Protein AF-A0A914RMP2-F1 (afdb_monomer_lite)

InterPro domains:
  IPR001781 Zinc finger, LIM-type [PF00412] (7-63)
  IPR001781 Zinc finger, LIM-type [PS00478] (7-41)
  IPR001781 Zinc finger, LIM-type [PS50023] (5-67)
  IPR001781 Zinc finger, LIM-type [SM00132] (6-60)

Sequence (102 aa):
MSSRGRCASCSEPIDAGGAICARGRLYHLNHFCCEVCAYPIAFSEQGFVLSDGKLACMKCFRRLAPKCHNSSGRPLDRDCQWGQLLMDHVLKDVDNAVPTDY

Foldseek 3Di:
DDQLAAAPVPRHGDDQQFWFQFPNHTHDQQRCAQPVPRHRLSPAPWWKQFPVRGIHHPVVCVVPQDQPQDVVGDRPPPPRVGIDIRPGDRGSGSVVVDPPDD

pLDDT: mean 70.26, std 13.66, range 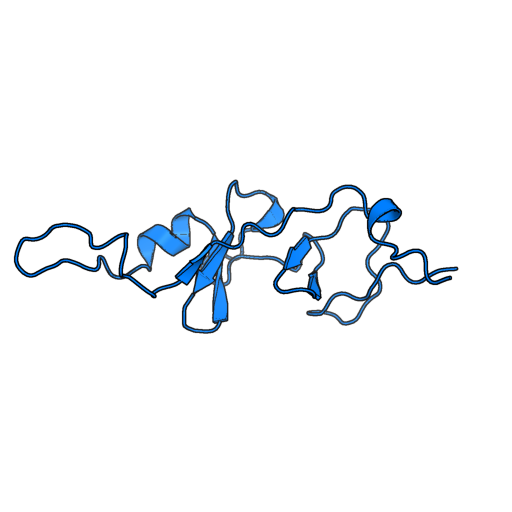[35.75, 89.69]

Radius of gyration: 16.14 Å; chains: 1; bounding box: 33×31×53 Å

Secondary structure (DSSP, 8-state):
-----BBTTT-PBPPTT-EEEETTEEEETTT-B-TTT--BGGGSS-EEEETTS-EEEHHHHHHHS---B-TTS-B-TTT-TTEEEE---EES-GGG------

Structure (mmCIF, N/CA/C/O backbone):
data_AF-A0A914RMP2-F1
#
_entry.id   AF-A0A914RMP2-F1
#
loop_
_atom_site.group_PDB
_atom_site.id
_atom_site.type_symbol
_atom_site.label_atom_id
_atom_site.label_alt_id
_atom_site.label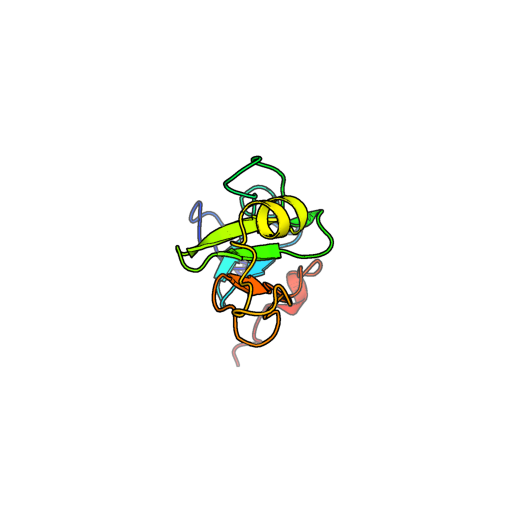_comp_id
_atom_site.label_asym_id
_atom_site.label_entity_id
_atom_site.label_seq_id
_atom_site.pdbx_PDB_ins_code
_atom_site.Cartn_x
_atom_site.Cartn_y
_atom_site.Cartn_z
_atom_site.occupancy
_atom_site.B_iso_or_equiv
_atom_site.auth_seq_id
_atom_site.auth_comp_id
_atom_site.auth_asym_id
_atom_site.auth_atom_id
_atom_site.pdbx_PDB_model_num
ATOM 1 N N . MET A 1 1 ? 15.921 -9.590 -24.248 1.00 38.31 1 MET A N 1
ATOM 2 C CA . MET A 1 1 ? 15.262 -8.505 -23.488 1.00 38.31 1 MET A CA 1
ATOM 3 C C . MET A 1 1 ? 14.108 -9.132 -22.723 1.00 38.31 1 MET A C 1
ATOM 5 O O . MET A 1 1 ? 12.983 -9.117 -23.199 1.00 38.31 1 MET A O 1
ATOM 9 N N . SER A 1 2 ? 14.397 -9.799 -21.608 1.00 45.50 2 SER A N 1
ATOM 10 C CA . SER A 1 2 ? 13.377 -10.550 -20.869 1.00 45.50 2 SER A CA 1
ATOM 11 C C . SER A 1 2 ? 12.677 -9.597 -19.906 1.00 45.50 2 SER A C 1
ATOM 13 O O . SER A 1 2 ? 13.315 -9.019 -19.028 1.00 45.50 2 SER A O 1
ATOM 15 N N . SER A 1 3 ? 11.385 -9.357 -20.119 1.00 51.31 3 SER A N 1
ATOM 16 C CA . SER A 1 3 ? 10.571 -8.504 -19.253 1.00 51.31 3 SER A CA 1
ATOM 17 C C . SER A 1 3 ? 10.523 -9.114 -17.847 1.00 51.31 3 SER A C 1
ATOM 19 O O . SER A 1 3 ? 9.986 -10.203 -17.672 1.00 51.31 3 SER A O 1
ATOM 21 N N . ARG A 1 4 ? 11.077 -8.409 -16.851 1.00 61.78 4 ARG A N 1
ATOM 22 C CA . ARG A 1 4 ? 11.272 -8.820 -15.440 1.00 61.78 4 ARG A CA 1
ATOM 23 C C . ARG A 1 4 ? 9.973 -8.934 -14.613 1.00 61.78 4 ARG A C 1
ATOM 25 O O . ARG A 1 4 ? 9.962 -8.759 -13.401 1.00 61.78 4 ARG A O 1
ATOM 32 N N . GLY A 1 5 ? 8.858 -9.236 -15.274 1.00 73.75 5 GLY A N 1
ATOM 33 C CA . GLY A 1 5 ? 7.513 -9.135 -14.721 1.00 73.75 5 GLY A CA 1
ATOM 34 C C . GLY A 1 5 ? 6.969 -7.704 -14.762 1.00 73.75 5 GLY A C 1
ATOM 35 O O . GLY A 1 5 ? 7.712 -6.725 -14.830 1.00 73.75 5 GLY A O 1
ATOM 36 N N . ARG A 1 6 ? 5.638 -7.583 -14.788 1.00 81.00 6 ARG A N 1
ATOM 37 C CA . ARG A 1 6 ? 4.929 -6.296 -14.798 1.00 81.00 6 ARG A CA 1
ATOM 38 C C . ARG A 1 6 ? 4.346 -6.015 -13.423 1.00 81.00 6 ARG A C 1
ATOM 40 O O . ARG A 1 6 ? 3.841 -6.927 -12.769 1.00 81.00 6 ARG A O 1
ATOM 47 N N . CYS A 1 7 ? 4.377 -4.754 -13.015 1.00 83.94 7 CYS A N 1
ATOM 48 C CA . CYS A 1 7 ? 3.718 -4.300 -11.807 1.00 83.94 7 CYS A CA 1
ATOM 49 C C . CYS A 1 7 ? 2.212 -4.560 -11.911 1.00 83.94 7 CYS A C 1
ATOM 51 O O . CYS A 1 7 ? 1.565 -4.083 -12.834 1.00 83.94 7 CYS A O 1
ATOM 53 N N . ALA A 1 8 ? 1.617 -5.248 -10.942 1.00 81.56 8 ALA A N 1
ATOM 54 C CA . ALA A 1 8 ? 0.178 -5.503 -10.944 1.00 81.56 8 ALA A CA 1
ATOM 55 C C . ALA A 1 8 ? -0.677 -4.250 -10.658 1.00 81.56 8 ALA A C 1
ATOM 57 O O . ALA A 1 8 ? -1.892 -4.306 -10.824 1.00 81.56 8 ALA A O 1
ATOM 58 N N . SER A 1 9 ? -0.056 -3.145 -10.221 1.00 82.50 9 SER A N 1
ATOM 59 C CA . SER A 1 9 ? -0.729 -1.865 -9.957 1.00 82.50 9 SER A CA 1
ATOM 60 C C . SER A 1 9 ? -0.722 -0.937 -11.180 1.00 82.50 9 SER A C 1
ATOM 62 O O . SER A 1 9 ? -1.778 -0.491 -11.612 1.00 82.50 9 SER A O 1
ATOM 64 N N . CYS A 1 10 ? 0.444 -0.693 -11.794 1.00 85.88 10 CYS A N 1
ATOM 65 C CA . CYS A 1 10 ? 0.559 0.200 -12.959 1.00 85.88 10 CYS A CA 1
ATOM 66 C C . CYS A 1 10 ? 0.688 -0.521 -14.308 1.00 85.88 10 CYS A C 1
ATOM 68 O O 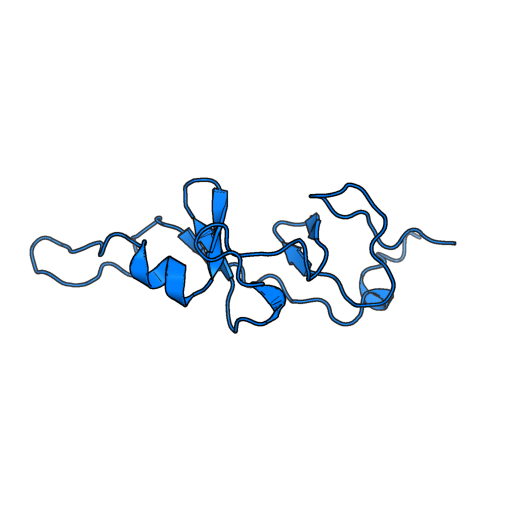. CYS A 1 10 ? 0.692 0.126 -15.345 1.00 85.88 10 CYS A O 1
ATOM 70 N N . SER A 1 11 ? 0.782 -1.853 -14.322 1.00 83.56 11 SER A N 1
ATOM 71 C CA . SER A 1 11 ? 0.984 -2.678 -15.528 1.00 83.56 11 SER A CA 1
ATOM 72 C C . SER A 1 11 ? 2.298 -2.433 -16.281 1.00 83.56 11 SER A C 1
ATOM 74 O O . SER A 1 11 ? 2.523 -3.041 -17.328 1.00 83.56 11 SER A O 1
ATOM 76 N N . GLU A 1 12 ? 3.187 -1.596 -15.750 1.00 83.31 12 GLU A N 1
ATOM 77 C CA . GLU A 1 12 ? 4.493 -1.311 -16.344 1.00 83.31 12 GLU A CA 1
ATOM 78 C C . GLU A 1 12 ? 5.539 -2.369 -15.975 1.00 83.31 12 GLU A C 1
ATOM 80 O O . GLU A 1 12 ? 5.407 -3.033 -14.940 1.00 83.31 12 GLU A O 1
ATOM 85 N N . PRO A 1 13 ? 6.560 -2.578 -16.824 1.00 81.94 13 PRO A N 1
ATOM 86 C CA . PRO A 1 13 ? 7.668 -3.472 -16.504 1.00 81.94 13 PRO A CA 1
ATOM 87 C C . PRO A 1 13 ? 8.395 -3.009 -15.238 1.00 81.94 13 PRO A C 1
ATOM 89 O O . PRO A 1 13 ? 8.646 -1.822 -15.070 1.00 81.94 13 PRO A O 1
ATOM 92 N N . ILE A 1 14 ? 8.743 -3.956 -14.363 1.00 77.88 14 ILE A N 1
ATOM 93 C CA . ILE A 1 14 ? 9.563 -3.655 -13.189 1.00 77.88 14 ILE A CA 1
ATOM 94 C C . ILE A 1 14 ? 11.016 -3.440 -13.634 1.00 77.88 14 ILE A C 1
ATOM 96 O O . ILE A 1 14 ? 11.641 -4.343 -14.200 1.00 77.88 14 ILE A O 1
ATOM 100 N N . ASP A 1 15 ? 11.562 -2.256 -13.365 1.00 71.88 15 ASP A N 1
ATOM 101 C CA . ASP A 1 15 ? 12.971 -1.940 -13.609 1.00 71.88 15 ASP A CA 1
ATOM 102 C C . ASP A 1 15 ? 13.923 -2.722 -12.684 1.00 71.88 15 ASP A C 1
ATOM 104 O O . ASP A 1 15 ? 13.530 -3.285 -11.662 1.00 71.88 15 ASP A O 1
ATOM 108 N N . ALA A 1 16 ? 15.221 -2.722 -13.004 1.00 64.69 16 ALA A N 1
ATOM 109 C CA . ALA A 1 16 ? 16.272 -3.428 -12.255 1.00 64.69 16 ALA A CA 1
ATOM 110 C C . ALA A 1 16 ? 16.549 -2.880 -10.827 1.00 64.69 16 ALA A C 1
ATOM 112 O O . ALA A 1 16 ? 17.602 -3.147 -10.259 1.00 64.69 16 ALA A O 1
ATOM 113 N N . GLY A 1 17 ? 15.625 -2.108 -10.244 1.00 63.72 17 GLY A N 1
ATOM 114 C CA . GLY A 1 17 ? 15.752 -1.433 -8.944 1.00 63.72 17 GLY A CA 1
ATOM 115 C C . GLY A 1 17 ? 15.145 -2.178 -7.748 1.00 63.72 17 GLY A C 1
ATOM 116 O O . GLY A 1 17 ? 15.135 -1.637 -6.643 1.00 63.72 17 GLY A O 1
ATOM 117 N N . GLY A 1 18 ? 14.638 -3.395 -7.954 1.00 71.00 18 GLY A N 1
ATOM 11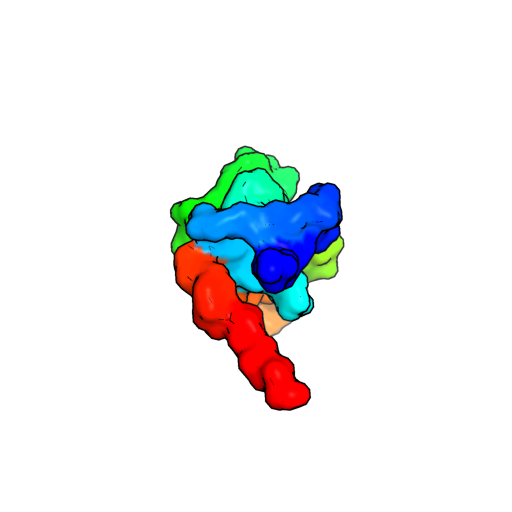8 C CA . GLY A 1 18 ? 14.017 -4.218 -6.914 1.00 71.00 18 GLY A CA 1
ATOM 119 C C . GLY A 1 18 ? 12.488 -4.184 -6.954 1.00 71.00 18 GLY A C 1
ATOM 120 O O . GLY A 1 18 ? 11.862 -3.178 -7.297 1.00 71.00 18 GLY A O 1
ATOM 121 N N . ALA A 1 19 ? 11.882 -5.316 -6.602 1.00 76.00 19 ALA A N 1
ATOM 122 C CA . ALA A 1 19 ? 10.446 -5.540 -6.697 1.00 76.00 19 ALA A CA 1
ATOM 123 C C . ALA A 1 19 ? 9.911 -6.150 -5.405 1.00 76.00 19 ALA A C 1
ATOM 125 O O . ALA A 1 19 ? 10.614 -6.853 -4.682 1.00 76.00 19 ALA A O 1
ATOM 126 N N . ILE A 1 20 ? 8.629 -5.936 -5.144 1.00 76.94 20 ILE A N 1
ATOM 127 C CA . ILE A 1 20 ? 7.920 -6.640 -4.080 1.00 76.94 20 ILE A CA 1
ATOM 128 C C . ILE A 1 20 ? 7.069 -7.700 -4.742 1.00 76.94 20 ILE A C 1
ATOM 130 O O . ILE A 1 20 ? 6.152 -7.375 -5.494 1.00 76.94 20 ILE A O 1
ATOM 134 N N . CYS A 1 21 ? 7.382 -8.963 -4.477 1.00 74.69 21 CYS A N 1
ATOM 135 C CA . CYS A 1 21 ? 6.431 -10.023 -4.746 1.00 74.69 21 CYS A CA 1
ATOM 136 C C . CYS A 1 21 ? 5.417 -10.020 -3.600 1.00 74.69 21 CYS A C 1
ATOM 138 O O . CYS A 1 21 ? 5.781 -9.842 -2.446 1.00 74.69 21 CYS A O 1
ATOM 140 N N . ALA A 1 22 ? 4.133 -10.098 -3.914 1.00 72.62 22 ALA A N 1
ATOM 141 C CA . ALA A 1 22 ? 3.056 -10.170 -2.945 1.00 72.62 22 ALA A CA 1
ATOM 142 C C . ALA A 1 22 ? 1.930 -11.006 -3.544 1.00 72.62 22 ALA A C 1
ATOM 144 O O . ALA A 1 22 ? 1.383 -10.655 -4.592 1.00 72.62 22 ALA A O 1
ATOM 145 N N . ARG A 1 23 ? 1.570 -12.118 -2.888 1.00 69.31 23 ARG A N 1
ATOM 146 C CA . ARG A 1 23 ? 0.520 -13.045 -3.368 1.00 69.31 23 ARG A CA 1
ATOM 147 C C . ARG A 1 23 ? 0.783 -13.534 -4.806 1.00 69.31 23 ARG A C 1
ATOM 149 O O . ARG A 1 23 ? -0.153 -13.669 -5.592 1.00 69.31 23 ARG A O 1
ATOM 156 N N . GLY A 1 24 ? 2.054 -13.749 -5.161 1.00 71.81 24 GLY A N 1
ATOM 157 C CA . GLY A 1 24 ? 2.469 -14.182 -6.503 1.00 71.81 24 GLY A CA 1
ATOM 158 C C . GLY A 1 24 ? 2.396 -13.098 -7.587 1.00 71.81 24 GLY A C 1
ATOM 159 O O . GLY A 1 24 ? 2.437 -13.411 -8.774 1.00 71.81 24 GLY A O 1
ATOM 160 N N . ARG A 1 25 ? 2.257 -11.823 -7.205 1.00 77.31 25 ARG A N 1
ATOM 161 C CA . ARG A 1 25 ? 2.259 -10.669 -8.114 1.00 77.31 25 ARG A CA 1
ATOM 162 C C . ARG A 1 25 ? 3.392 -9.715 -7.768 1.00 77.31 25 ARG A C 1
ATOM 164 O O . ARG A 1 25 ? 3.697 -9.531 -6.598 1.00 77.31 25 ARG A O 1
ATOM 171 N N . LEU A 1 26 ? 3.970 -9.069 -8.777 1.00 79.38 26 LEU A N 1
ATOM 172 C CA . LEU A 1 26 ? 5.062 -8.114 -8.595 1.00 79.38 26 LEU A CA 1
ATOM 173 C C . LEU A 1 26 ? 4.531 -6.683 -8.485 1.00 79.38 26 LEU A C 1
ATOM 175 O O . LEU A 1 26 ? 3.620 -6.281 -9.210 1.00 79.38 26 LEU A O 1
ATOM 179 N N . TYR A 1 27 ? 5.124 -5.902 -7.593 1.00 81.94 27 TYR A N 1
ATOM 180 C CA . TYR A 1 27 ? 4.802 -4.504 -7.346 1.00 81.94 27 TYR A CA 1
ATOM 181 C C . TYR A 1 27 ? 6.081 -3.676 -7.260 1.00 81.94 27 TYR A C 1
ATOM 183 O O . TYR A 1 27 ? 7.092 -4.123 -6.720 1.00 81.94 27 TYR A O 1
ATOM 191 N N . HIS A 1 28 ? 6.030 -2.444 -7.765 1.00 82.56 28 HIS A N 1
ATOM 192 C CA . HIS A 1 28 ? 7.093 -1.475 -7.524 1.00 82.56 28 HIS A CA 1
ATOM 193 C C . HIS A 1 28 ? 7.159 -1.114 -6.038 1.00 82.56 28 HIS A C 1
ATOM 195 O O . HIS A 1 28 ? 6.119 -0.981 -5.388 1.00 82.56 28 HIS A O 1
ATOM 201 N N . LEU A 1 29 ? 8.365 -0.837 -5.535 1.00 77.00 29 LEU A N 1
ATOM 202 C CA . LEU A 1 29 ? 8.594 -0.338 -4.171 1.00 77.00 29 LEU A CA 1
ATOM 203 C C . LEU A 1 29 ? 7.730 0.897 -3.853 1.00 77.00 29 LEU A C 1
ATOM 205 O O . LEU A 1 29 ? 7.236 1.038 -2.738 1.00 77.00 29 LEU A O 1
ATOM 209 N N . ASN A 1 30 ? 7.506 1.756 -4.855 1.00 78.69 30 ASN A N 1
ATOM 210 C CA . ASN A 1 30 ? 6.710 2.979 -4.731 1.00 78.69 30 ASN A CA 1
ATOM 211 C C . ASN A 1 30 ? 5.191 2.759 -4.862 1.00 78.69 30 ASN A C 1
ATOM 213 O O . ASN A 1 30 ? 4.407 3.596 -4.432 1.00 78.69 30 ASN A O 1
ATOM 217 N N . HIS A 1 31 ? 4.757 1.649 -5.466 1.00 81.81 31 HIS A N 1
ATOM 218 C CA . HIS A 1 31 ? 3.331 1.310 -5.588 1.00 81.81 31 HIS A CA 1
ATOM 219 C C . HIS A 1 31 ? 2.846 0.414 -4.448 1.00 81.81 31 HIS A C 1
ATOM 221 O O . HIS A 1 31 ? 1.649 0.169 -4.322 1.00 81.81 31 HIS A O 1
ATOM 227 N N . PHE A 1 32 ? 3.761 -0.063 -3.605 1.00 81.94 32 PHE A N 1
ATOM 228 C CA . PHE A 1 32 ? 3.454 -0.897 -2.456 1.00 81.94 32 PHE A CA 1
ATOM 229 C C . PHE A 1 32 ? 3.374 -0.063 -1.170 1.00 81.94 32 PHE A C 1
ATOM 231 O O . PHE A 1 32 ? 4.219 -0.144 -0.272 1.00 81.94 32 PHE A O 1
ATOM 238 N N . CYS A 1 33 ? 2.346 0.779 -1.101 1.00 86.38 33 CYS A N 1
ATOM 239 C CA . CYS A 1 33 ? 2.137 1.731 -0.015 1.00 86.38 33 CYS A CA 1
ATOM 240 C C . CYS A 1 33 ? 0.959 1.342 0.876 1.00 86.38 33 CYS A C 1
ATOM 242 O O . CYS A 1 33 ? 0.016 0.673 0.464 1.00 86.38 33 CYS A O 1
ATOM 244 N N . CYS A 1 34 ? 1.026 1.781 2.128 1.00 87.50 34 CYS A N 1
ATOM 245 C CA . CYS A 1 34 ? -0.062 1.661 3.080 1.00 87.50 34 CYS A CA 1
ATOM 246 C C . CYS A 1 34 ? -1.218 2.555 2.632 1.00 87.50 34 CYS A C 1
ATOM 248 O O . CYS A 1 34 ? -1.050 3.767 2.555 1.00 87.50 34 CYS A O 1
ATOM 250 N N . GLU A 1 35 ? -2.407 2.000 2.433 1.00 87.56 35 GLU A N 1
ATOM 251 C CA . GLU A 1 35 ? -3.588 2.765 2.004 1.00 87.56 35 GLU A CA 1
ATOM 252 C C . GLU A 1 35 ? -4.109 3.741 3.070 1.00 87.56 35 GLU A C 1
ATOM 254 O O . GLU A 1 35 ? -4.974 4.571 2.818 1.00 87.56 35 GLU A O 1
ATOM 259 N N . VAL A 1 36 ? -3.574 3.657 4.287 1.00 87.44 36 VAL A N 1
ATOM 260 C CA . VAL A 1 36 ? -4.041 4.417 5.452 1.00 87.44 36 VAL A CA 1
ATOM 261 C C . VAL A 1 36 ? -3.185 5.656 5.689 1.00 87.44 36 VAL A C 1
ATOM 263 O O . VAL A 1 36 ? -3.691 6.697 6.092 1.00 87.44 36 VAL A O 1
ATOM 266 N N . CYS A 1 37 ? -1.872 5.540 5.489 1.00 89.69 37 CYS A N 1
ATOM 267 C CA . CYS A 1 37 ? -0.922 6.630 5.721 1.00 89.69 37 CYS A CA 1
ATOM 268 C C . CYS A 1 37 ? -0.073 6.971 4.495 1.00 89.69 37 CYS A C 1
ATOM 270 O O . CYS A 1 37 ? 0.843 7.779 4.615 1.00 89.69 37 CYS A O 1
ATOM 272 N N . ALA A 1 38 ? -0.327 6.322 3.355 1.00 87.25 38 ALA A N 1
ATOM 273 C CA . ALA A 1 38 ? 0.461 6.404 2.126 1.00 87.25 38 ALA A CA 1
ATOM 274 C C . ALA A 1 38 ? 1.961 6.082 2.301 1.00 87.25 38 ALA A C 1
ATOM 276 O O . ALA A 1 38 ? 2.759 6.341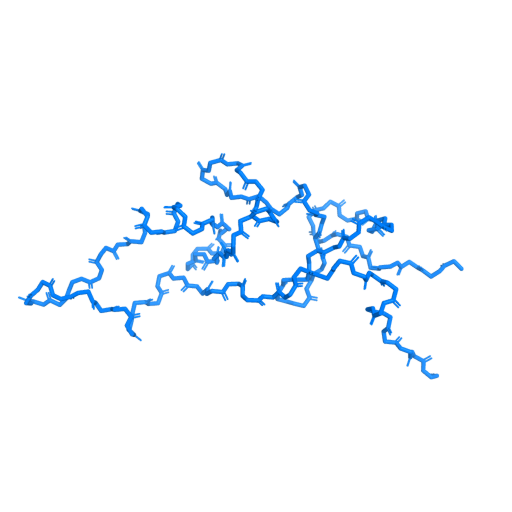 1.407 1.00 87.25 38 ALA A O 1
ATOM 277 N N . TYR A 1 39 ? 2.366 5.502 3.439 1.00 85.44 39 TYR A N 1
ATOM 278 C CA . TYR A 1 39 ? 3.767 5.179 3.699 1.00 85.44 39 TYR A CA 1
ATOM 279 C C . TYR A 1 39 ? 4.183 3.917 2.932 1.00 85.44 39 TYR A C 1
ATOM 281 O O . TYR A 1 39 ? 3.451 2.921 3.005 1.00 85.44 39 TYR A O 1
ATOM 289 N N . PRO A 1 40 ? 5.347 3.894 2.258 1.00 82.06 40 PRO A N 1
ATOM 290 C CA . PRO A 1 40 ? 5.761 2.731 1.491 1.00 82.06 40 PRO A CA 1
ATOM 291 C C . PRO A 1 40 ? 6.092 1.573 2.432 1.00 82.06 40 PRO A C 1
ATOM 293 O O . PRO A 1 40 ? 6.999 1.647 3.263 1.00 82.06 40 PRO A O 1
ATOM 296 N N . ILE A 1 41 ? 5.339 0.483 2.300 1.00 82.19 41 ILE A N 1
ATOM 297 C CA . ILE A 1 41 ? 5.491 -0.714 3.135 1.00 82.19 41 ILE A CA 1
ATOM 298 C C . ILE A 1 41 ? 6.827 -1.402 2.832 1.00 82.19 41 ILE A C 1
ATOM 300 O O . ILE A 1 41 ? 7.390 -2.033 3.717 1.00 82.19 41 ILE A O 1
ATOM 304 N N . ALA A 1 42 ? 7.374 -1.180 1.634 1.00 74.38 42 ALA A N 1
ATOM 305 C CA . ALA A 1 42 ? 8.722 -1.564 1.219 1.00 74.38 42 ALA A CA 1
ATOM 306 C C . ALA A 1 42 ? 9.831 -1.198 2.227 1.00 74.38 42 ALA A C 1
ATOM 308 O O . ALA A 1 42 ? 10.811 -1.926 2.358 1.00 74.38 42 ALA A O 1
ATOM 309 N N . PHE A 1 43 ? 9.686 -0.061 2.921 1.00 76.88 43 PHE A N 1
ATOM 310 C CA . PHE A 1 43 ? 10.638 0.415 3.933 1.00 76.88 43 PHE A CA 1
ATOM 311 C C . PHE A 1 43 ? 10.231 0.040 5.364 1.00 76.88 43 PHE A C 1
ATOM 313 O O . PHE A 1 43 ? 10.930 0.375 6.318 1.00 76.88 43 PHE A O 1
ATOM 320 N N . SER A 1 44 ? 9.083 -0.612 5.540 1.00 73.81 44 SER A N 1
ATOM 321 C CA . SER A 1 44 ? 8.623 -1.096 6.836 1.00 73.81 44 SER A CA 1
ATOM 322 C C . SER A 1 44 ? 9.179 -2.493 7.099 1.00 73.81 44 SER A C 1
ATOM 324 O O . SER A 1 44 ? 9.394 -3.261 6.169 1.00 73.81 44 SER A O 1
ATOM 326 N N . GLU A 1 45 ? 9.370 -2.846 8.372 1.00 70.38 45 GLU A N 1
ATOM 327 C CA . GLU A 1 45 ? 9.787 -4.203 8.747 1.00 70.38 45 GLU A CA 1
ATOM 328 C C . GLU A 1 45 ? 8.799 -5.263 8.237 1.00 70.38 45 GLU A C 1
ATOM 330 O O . GLU A 1 45 ? 9.221 -6.344 7.838 1.00 70.38 45 GLU A O 1
ATOM 335 N N . GLN A 1 46 ? 7.493 -4.957 8.256 1.00 75.38 46 GLN A N 1
ATOM 336 C CA . GLN A 1 46 ? 6.410 -5.885 7.921 1.00 75.38 46 GLN A CA 1
ATOM 337 C C . GLN A 1 46 ? 5.222 -5.163 7.265 1.00 75.38 46 GLN A C 1
ATOM 339 O O . GLN A 1 46 ? 4.759 -4.113 7.738 1.00 75.38 46 GLN A O 1
ATOM 344 N N . GLY A 1 47 ? 4.690 -5.773 6.205 1.00 79.31 47 GLY A N 1
ATOM 345 C CA . GLY A 1 47 ? 3.431 -5.399 5.565 1.00 79.31 47 GLY A CA 1
ATOM 346 C C . GLY A 1 47 ? 2.286 -6.312 5.973 1.00 79.31 47 GLY A C 1
ATOM 347 O O . GLY A 1 47 ? 2.503 -7.479 6.266 1.00 79.31 47 GLY A O 1
ATOM 348 N N . PHE A 1 48 ? 1.059 -5.804 5.966 1.00 82.19 48 PHE A N 1
ATOM 349 C CA . PHE A 1 48 ? -0.139 -6.592 6.241 1.00 82.19 48 PHE A CA 1
ATOM 350 C C . PHE A 1 48 ? -1.200 -6.312 5.184 1.00 82.19 48 PHE A C 1
ATOM 352 O O . PHE A 1 48 ? -1.366 -5.174 4.745 1.00 82.19 48 PHE A O 1
ATOM 359 N N . VAL A 1 49 ? -1.941 -7.347 4.802 1.00 81.69 49 VAL A N 1
ATOM 360 C CA . VAL A 1 49 ? -3.164 -7.213 4.005 1.00 81.69 49 VAL A CA 1
ATOM 361 C C . VAL A 1 49 ? -4.333 -7.339 4.960 1.00 81.69 49 VAL A C 1
ATOM 363 O O . VAL A 1 49 ? -4.476 -8.355 5.636 1.00 81.69 49 VAL A O 1
ATOM 366 N N . LEU A 1 50 ? -5.155 -6.302 5.033 1.00 82.12 50 LEU A N 1
ATOM 367 C CA . LEU A 1 50 ? -6.386 -6.305 5.815 1.00 82.12 50 LEU A CA 1
ATOM 368 C C . LEU A 1 50 ? -7.380 -7.311 5.226 1.00 82.12 50 LEU A C 1
ATOM 370 O O . LEU A 1 50 ? -7.302 -7.629 4.040 1.00 82.12 50 LEU A O 1
ATOM 374 N N . SER A 1 51 ? -8.368 -7.755 6.004 1.00 79.31 51 SER A N 1
ATOM 375 C CA . SER A 1 51 ? -9.442 -8.627 5.490 1.00 79.31 51 SER A CA 1
ATOM 376 C C . SER A 1 51 ? -10.170 -8.034 4.275 1.00 79.31 51 SER A C 1
ATOM 378 O O . SER A 1 51 ? -10.668 -8.772 3.436 1.00 79.31 51 SER A O 1
ATOM 380 N N . ASP A 1 52 ? -10.186 -6.704 4.163 1.00 79.44 52 ASP A N 1
ATOM 381 C CA . ASP A 1 52 ? -10.760 -5.944 3.044 1.00 79.44 52 ASP A CA 1
ATOM 382 C C . ASP A 1 52 ? -9.888 -5.966 1.768 1.00 79.44 52 ASP A C 1
ATOM 384 O O . ASP A 1 52 ? -10.231 -5.372 0.755 1.00 79.44 52 ASP A O 1
ATOM 388 N N . GLY A 1 53 ? -8.716 -6.609 1.810 1.00 79.31 53 GLY A N 1
ATOM 389 C CA . GLY A 1 53 ? -7.745 -6.638 0.712 1.00 79.31 53 GLY A CA 1
ATOM 390 C C . GLY A 1 53 ? -6.819 -5.419 0.648 1.00 79.31 53 GLY A C 1
ATOM 391 O O . GLY A 1 53 ? -5.897 -5.400 -0.165 1.00 79.31 53 GLY A O 1
ATOM 392 N N . LYS A 1 54 ? -7.020 -4.431 1.526 1.00 84.81 54 LYS A N 1
ATOM 393 C CA . LYS A 1 54 ? -6.196 -3.219 1.618 1.00 84.81 54 LYS A CA 1
ATOM 394 C C . LYS A 1 54 ? -4.827 -3.498 2.219 1.00 84.81 54 LYS A C 1
ATOM 396 O O . LYS A 1 54 ? -4.693 -4.302 3.140 1.00 84.81 54 LYS A O 1
ATOM 401 N N . LEU A 1 55 ? -3.820 -2.771 1.756 1.00 83.88 55 LEU A N 1
ATOM 402 C CA . LEU A 1 55 ? -2.465 -2.844 2.292 1.00 83.88 55 LEU A CA 1
ATOM 403 C C . LEU A 1 55 ? -2.286 -1.883 3.469 1.00 83.88 55 LEU A C 1
ATOM 405 O O . LEU A 1 55 ? -2.596 -0.696 3.380 1.00 83.88 55 LEU A O 1
ATOM 409 N N . ALA A 1 56 ? -1.736 -2.386 4.571 1.00 86.38 56 ALA A N 1
ATOM 410 C CA . ALA A 1 56 ? -1.425 -1.605 5.757 1.00 86.38 56 ALA A CA 1
ATOM 411 C C . ALA A 1 56 ? -0.003 -1.895 6.256 1.00 86.38 56 ALA A C 1
ATOM 413 O O . ALA A 1 56 ? 0.443 -3.039 6.303 1.00 86.38 56 ALA A O 1
ATOM 414 N N . CYS A 1 57 ? 0.718 -0.857 6.680 1.00 86.69 57 CYS A N 1
ATOM 415 C CA . CYS A 1 57 ? 1.986 -1.036 7.392 1.00 86.69 57 CYS A CA 1
ATOM 416 C C . CYS A 1 57 ? 1.737 -1.547 8.819 1.00 86.69 57 CYS A C 1
ATOM 418 O O . CYS A 1 57 ? 0.661 -1.311 9.371 1.00 86.69 57 CYS A O 1
ATOM 420 N N . MET A 1 58 ? 2.736 -2.156 9.469 1.00 81.00 58 MET A N 1
ATOM 421 C CA . MET A 1 58 ? 2.613 -2.672 10.846 1.00 81.00 58 MET A CA 1
ATOM 422 C C . MET A 1 58 ? 1.986 -1.669 11.835 1.00 81.00 58 MET A C 1
ATOM 424 O O . MET A 1 58 ? 1.167 -2.043 12.677 1.00 81.00 58 MET A O 1
ATOM 428 N N . LYS A 1 59 ? 2.334 -0.378 11.727 1.00 84.50 59 LYS A N 1
ATOM 429 C CA . LYS A 1 59 ? 1.787 0.684 12.591 1.00 84.50 59 LYS A CA 1
ATOM 430 C C . LYS A 1 59 ? 0.289 0.902 12.368 1.00 84.50 59 LYS A C 1
ATOM 432 O O . LYS A 1 59 ? -0.468 0.964 13.335 1.00 84.50 59 LYS A O 1
ATOM 437 N N . CYS A 1 60 ? -0.133 1.035 11.111 1.00 87.25 60 CYS A N 1
ATOM 438 C CA . CYS A 1 60 ? -1.539 1.226 10.758 1.00 87.25 60 CYS A CA 1
ATOM 439 C C . CYS A 1 60 ? -2.345 -0.042 11.011 1.00 87.25 60 CYS A C 1
ATOM 441 O O . CYS A 1 60 ? -3.430 0.048 11.572 1.00 87.25 60 CYS A O 1
ATOM 443 N N . PHE A 1 61 ? -1.784 -1.205 10.687 1.00 82.56 61 PHE A N 1
ATOM 444 C CA . PHE A 1 61 ? -2.366 -2.503 10.985 1.00 82.56 61 PHE A CA 1
ATOM 445 C C . PHE A 1 61 ? -2.682 -2.631 12.474 1.00 82.56 61 PHE A C 1
ATOM 447 O O . PHE A 1 61 ? -3.832 -2.830 12.829 1.00 82.56 61 PHE A O 1
ATOM 454 N N . ARG A 1 62 ? -1.712 -2.386 13.366 1.00 78.81 62 ARG A N 1
ATOM 455 C CA . ARG A 1 62 ? -1.928 -2.446 14.823 1.00 78.81 62 ARG A CA 1
ATOM 456 C C . ARG A 1 62 ? -2.959 -1.427 15.332 1.00 78.81 62 ARG A C 1
ATOM 458 O O . ARG A 1 62 ? -3.589 -1.663 16.358 1.00 78.81 62 ARG A O 1
ATOM 465 N N . ARG A 1 63 ? -3.099 -0.279 14.659 1.00 81.25 63 ARG A N 1
ATOM 466 C CA . ARG A 1 63 ? -4.068 0.768 15.026 1.00 81.25 63 ARG A CA 1
ATOM 467 C C . ARG A 1 63 ? -5.486 0.433 14.569 1.00 81.25 63 ARG A C 1
ATOM 469 O O . ARG A 1 63 ? -6.430 0.734 15.290 1.00 81.25 63 ARG A O 1
ATOM 476 N N . LEU A 1 64 ? -5.618 -0.101 13.362 1.00 79.62 64 LEU A N 1
ATOM 477 C CA . LEU A 1 64 ? -6.900 -0.404 12.736 1.00 79.62 64 LEU A CA 1
ATOM 478 C C . LEU A 1 64 ? -7.423 -1.782 13.120 1.00 79.62 64 LEU A C 1
ATOM 480 O O . LEU A 1 64 ? -8.636 -1.976 13.105 1.00 79.62 64 LEU A O 1
ATOM 484 N N . ALA A 1 65 ? -6.525 -2.708 13.466 1.00 71.19 65 ALA A N 1
ATOM 485 C CA . ALA A 1 65 ? -6.903 -4.019 13.936 1.00 71.19 65 ALA A CA 1
ATOM 486 C C . ALA A 1 65 ? -7.850 -3.840 15.117 1.00 71.19 65 ALA A C 1
ATOM 488 O O . ALA A 1 65 ? -7.445 -3.255 16.133 1.00 71.19 65 ALA A O 1
ATOM 489 N N . PRO A 1 66 ? -9.112 -4.299 14.994 1.00 65.44 66 PRO A N 1
ATOM 490 C CA . PRO A 1 66 ? -10.005 -4.335 16.118 1.00 65.44 66 PRO A CA 1
ATOM 491 C C . PRO A 1 66 ? -9.254 -5.145 17.148 1.00 65.44 66 PRO A C 1
ATOM 493 O O . PRO A 1 66 ? -8.714 -6.216 16.855 1.00 65.44 66 PRO A O 1
ATOM 496 N N . LYS A 1 67 ? -9.136 -4.591 18.348 1.00 62.59 67 LYS A N 1
ATOM 497 C CA . LYS A 1 67 ? -8.575 -5.362 19.431 1.00 62.59 67 LYS A CA 1
ATOM 498 C C . LYS A 1 67 ? -9.582 -6.485 19.673 1.00 62.59 67 LYS A C 1
ATOM 500 O O . LYS A 1 67 ? -10.609 -6.278 20.312 1.00 62.59 67 LYS A O 1
ATOM 505 N N . CYS A 1 68 ? -9.342 -7.634 19.050 1.00 57.62 68 CYS A N 1
ATOM 506 C CA . CYS A 1 68 ? -10.145 -8.831 19.182 1.00 57.62 68 CYS A CA 1
ATOM 507 C C . CYS A 1 68 ? -9.991 -9.268 20.643 1.00 57.62 68 CYS A C 1
ATOM 509 O O . CYS A 1 68 ? -9.036 -9.952 20.993 1.00 57.62 68 CYS A O 1
ATOM 511 N N . HIS A 1 69 ? -10.836 -8.751 21.530 1.00 54.94 69 HIS A N 1
ATOM 512 C CA . HIS A 1 69 ? -10.848 -9.107 22.940 1.00 54.94 69 HIS A CA 1
ATOM 513 C C . HIS A 1 69 ? -11.793 -10.293 23.092 1.00 54.94 69 HIS A C 1
ATOM 515 O O . HIS A 1 69 ? -12.930 -10.235 22.628 1.00 54.94 69 HIS A O 1
ATOM 521 N N . ASN A 1 70 ? -11.366 -11.350 23.776 1.00 55.28 70 ASN A N 1
ATOM 522 C CA . ASN A 1 70 ? -12.350 -12.268 24.345 1.00 55.28 70 ASN A CA 1
ATOM 523 C C . ASN A 1 70 ? -13.136 -11.564 25.472 1.00 55.28 70 ASN A C 1
ATOM 525 O O . ASN A 1 70 ? -12.775 -10.467 25.908 1.00 55.28 70 ASN A O 1
ATOM 529 N N . SER A 1 71 ? -14.169 -12.213 26.011 1.00 57.00 71 SER A N 1
ATOM 530 C CA . SER A 1 71 ? -14.967 -11.731 27.156 1.00 57.00 71 SER A CA 1
ATOM 531 C C . SER A 1 71 ? -14.141 -11.418 28.421 1.00 57.00 71 SER A C 1
ATOM 533 O O . SER A 1 71 ? -14.680 -10.926 29.405 1.00 57.00 71 SER A O 1
ATOM 535 N N . SER A 1 72 ? -12.837 -11.713 28.414 1.00 61.44 72 SER A N 1
ATOM 536 C CA . SER A 1 72 ? -11.878 -11.493 29.499 1.00 61.44 72 SER A CA 1
ATOM 537 C C . SER A 1 72 ? -10.821 -10.424 29.172 1.00 61.44 72 SER A C 1
ATOM 539 O O . SER A 1 72 ? -9.863 -10.272 29.926 1.00 61.44 72 SER A O 1
ATOM 541 N N . GLY A 1 73 ? -10.945 -9.701 28.051 1.00 57.09 73 GLY A N 1
ATOM 542 C CA . GLY A 1 73 ? -10.022 -8.626 27.668 1.00 57.09 73 GLY A CA 1
ATOM 543 C C . GLY A 1 73 ? -8.646 -9.090 27.175 1.00 57.09 73 GLY A C 1
ATOM 544 O O . GLY A 1 73 ? -7.758 -8.254 27.004 1.00 57.09 73 GLY A O 1
ATOM 545 N N . ARG A 1 74 ? -8.437 -10.394 26.932 1.00 54.81 74 ARG A N 1
ATOM 546 C CA . ARG A 1 74 ? -7.191 -10.881 26.320 1.00 54.81 74 ARG A CA 1
ATOM 547 C C . ARG A 1 74 ? -7.235 -10.689 24.800 1.00 54.81 74 ARG A C 1
ATOM 549 O O . ARG A 1 74 ? -8.250 -11.046 24.196 1.00 54.81 74 ARG A O 1
ATOM 556 N N . PRO A 1 75 ? -6.159 -10.164 24.183 1.00 55.25 75 PRO A N 1
ATOM 557 C CA . PRO A 1 75 ? -6.051 -10.102 22.733 1.00 55.25 75 PRO A CA 1
ATOM 558 C C . PRO A 1 75 ? -6.024 -11.527 22.167 1.00 55.25 75 PRO A C 1
ATOM 560 O O . PRO A 1 75 ? -5.158 -12.323 22.515 1.00 55.25 75 PRO A O 1
ATOM 563 N N . LEU A 1 76 ? -6.996 -11.845 21.318 1.00 54.94 76 LEU A N 1
ATOM 564 C CA . LEU A 1 76 ? -7.044 -13.051 20.501 1.00 54.94 76 LEU A CA 1
ATOM 565 C C . LEU A 1 76 ? -6.114 -12.837 19.304 1.00 54.94 76 LEU A C 1
ATOM 567 O O . LEU A 1 76 ? -6.578 -12.627 18.191 1.00 54.94 76 LEU A O 1
ATOM 571 N N . ASP A 1 77 ? -4.800 -12.812 19.515 1.00 55.88 77 ASP A N 1
ATOM 572 C CA . ASP A 1 77 ? -3.855 -12.709 18.395 1.00 55.88 77 ASP A CA 1
ATOM 573 C C . ASP A 1 77 ? -3.984 -13.919 17.450 1.00 55.88 77 ASP A C 1
ATOM 575 O O . ASP A 1 77 ? -3.857 -13.778 16.237 1.00 55.88 77 ASP A O 1
ATOM 579 N N . ARG A 1 78 ? -4.324 -15.089 18.008 1.00 51.69 78 ARG A N 1
ATOM 580 C CA . ARG A 1 78 ? -4.311 -16.374 17.302 1.00 51.69 78 ARG A CA 1
ATOM 581 C C . ARG A 1 78 ? -5.534 -16.664 16.424 1.00 51.69 78 ARG A C 1
ATOM 583 O O . ARG A 1 78 ? -5.418 -17.473 15.511 1.00 51.69 78 ARG A O 1
ATOM 590 N N . ASP A 1 79 ? -6.669 -16.007 16.675 1.00 57.03 79 ASP A N 1
ATOM 591 C CA . ASP A 1 79 ? -7.941 -16.236 15.957 1.00 57.03 79 ASP A CA 1
ATOM 592 C C . ASP A 1 79 ? -8.479 -14.971 15.254 1.00 57.03 79 ASP A C 1
ATOM 594 O O . ASP A 1 79 ? -9.516 -15.004 14.590 1.00 57.03 79 ASP A O 1
ATOM 598 N N . CYS A 1 80 ? -7.795 -13.828 15.380 1.00 61.38 80 CYS A N 1
ATOM 599 C CA . CYS A 1 80 ? -8.224 -12.576 14.760 1.00 61.38 80 CYS A CA 1
ATOM 600 C C . CYS A 1 80 ? -7.818 -12.561 13.279 1.00 61.38 80 CYS A C 1
ATOM 602 O O . CYS A 1 80 ? -6.722 -12.143 12.913 1.00 61.38 80 CYS A O 1
ATOM 604 N N . GLN A 1 81 ? -8.738 -12.982 12.408 1.00 62.38 81 GLN A N 1
ATOM 605 C CA . GLN A 1 81 ? -8.589 -13.000 10.941 1.00 62.38 81 GLN A CA 1
ATOM 606 C C . GLN A 1 81 ? -8.568 -11.599 10.292 1.00 62.38 81 GLN A C 1
ATOM 608 O O . GLN A 1 81 ? -8.839 -11.454 9.098 1.00 62.38 81 GLN A O 1
ATOM 613 N N . TRP A 1 82 ? -8.284 -10.545 11.062 1.00 71.25 82 TRP A N 1
ATOM 614 C CA . TRP A 1 82 ? -8.432 -9.166 10.601 1.00 71.25 82 TRP A CA 1
ATOM 615 C C . TRP A 1 82 ? -7.357 -8.733 9.586 1.00 71.25 82 TRP A C 1
ATOM 617 O O . TRP A 1 82 ? -7.543 -7.795 8.810 1.00 71.25 82 TRP A O 1
ATOM 627 N N . GLY A 1 83 ? -6.239 -9.452 9.524 1.00 70.31 83 GLY A N 1
ATOM 628 C CA . GLY A 1 83 ? -5.364 -9.369 8.366 1.00 70.31 83 GLY A CA 1
ATOM 629 C C . GLY A 1 83 ? -4.272 -10.418 8.353 1.00 70.31 83 GLY A C 1
ATOM 630 O O . GLY A 1 83 ? -3.956 -11.045 9.362 1.00 70.31 83 GLY A O 1
ATOM 631 N N . GLN A 1 84 ? -3.717 -10.606 7.165 1.00 75.81 84 GLN A N 1
ATOM 632 C CA . GLN A 1 84 ? -2.683 -11.580 6.881 1.00 75.81 84 GLN A CA 1
ATOM 633 C C . GLN A 1 84 ? -1.337 -10.867 6.780 1.00 75.81 84 GLN A C 1
ATOM 635 O O . GLN A 1 84 ? -1.202 -9.862 6.074 1.00 75.81 84 GLN A O 1
ATOM 640 N N . LEU A 1 85 ? -0.341 -11.390 7.499 1.00 76.81 85 LEU A N 1
ATOM 641 C CA . LEU A 1 85 ? 1.030 -10.909 7.410 1.00 76.81 85 LEU A CA 1
ATOM 642 C C . LEU A 1 85 ? 1.548 -11.146 5.990 1.00 76.81 85 LEU A C 1
ATOM 644 O O . LEU A 1 85 ? 1.496 -12.253 5.454 1.00 76.81 85 LEU A O 1
ATOM 648 N N . LEU A 1 86 ? 2.041 -10.077 5.386 1.00 74.25 86 LEU A N 1
ATOM 649 C CA . LEU A 1 86 ? 2.670 -10.094 4.085 1.00 74.25 86 LEU A CA 1
ATOM 650 C C . LEU A 1 86 ? 4.168 -10.317 4.315 1.00 74.25 86 LEU A C 1
ATOM 652 O O . LEU A 1 86 ? 4.963 -9.385 4.306 1.00 74.25 86 LEU A O 1
ATOM 656 N N . MET A 1 87 ? 4.528 -11.573 4.599 1.00 57.34 87 MET A N 1
ATOM 657 C CA . MET A 1 87 ? 5.921 -12.050 4.707 1.00 57.34 87 MET A CA 1
ATOM 658 C C . MET A 1 87 ? 6.623 -12.167 3.353 1.00 57.34 87 MET A C 1
ATOM 660 O O . MET A 1 87 ? 7.735 -12.685 3.284 1.00 57.34 87 MET A O 1
ATOM 664 N N . ASP A 1 88 ? 5.959 -11.769 2.274 1.00 56.25 88 ASP A N 1
ATOM 665 C CA . ASP A 1 88 ? 6.475 -11.989 0.937 1.00 56.25 88 ASP A CA 1
ATOM 666 C C . ASP A 1 88 ? 7.747 -11.154 0.754 1.00 56.25 88 ASP A C 1
ATOM 668 O O . ASP A 1 88 ? 7.792 -9.948 1.026 1.00 56.25 88 ASP A O 1
ATOM 672 N N . HIS A 1 89 ? 8.822 -11.874 0.454 1.00 55.25 89 HIS A N 1
ATOM 673 C CA . HIS A 1 89 ? 10.185 -11.393 0.499 1.00 55.25 89 HIS A CA 1
ATOM 674 C C . HIS A 1 89 ? 10.295 -10.168 -0.407 1.00 55.25 89 HIS A C 1
ATOM 676 O O . HIS A 1 89 ? 9.997 -10.236 -1.598 1.00 55.25 89 HIS A O 1
ATOM 682 N N . VAL A 1 90 ? 10.747 -9.037 0.142 1.00 54.31 90 VAL A N 1
ATOM 683 C CA . VAL A 1 90 ? 11.201 -7.914 -0.683 1.00 54.31 90 VAL A CA 1
ATOM 684 C C . VAL A 1 90 ? 12.386 -8.438 -1.497 1.00 54.31 90 VAL A C 1
ATOM 686 O O . VAL A 1 90 ? 13.507 -8.520 -0.990 1.00 54.31 90 VAL A O 1
ATOM 689 N N . LEU A 1 91 ? 12.125 -8.868 -2.732 1.00 56.47 91 LEU A N 1
ATOM 690 C CA . LEU A 1 91 ? 13.134 -9.370 -3.652 1.00 56.47 91 LEU A CA 1
ATOM 691 C C . LEU A 1 91 ? 13.935 -8.162 -4.133 1.00 56.47 91 LEU A C 1
ATOM 693 O O . LEU A 1 91 ? 13.565 -7.454 -5.071 1.00 56.47 91 LEU A O 1
ATOM 697 N N . LYS A 1 92 ? 15.039 -7.901 -3.434 1.00 51.75 92 LYS A N 1
ATOM 698 C CA . LYS A 1 92 ? 16.008 -6.874 -3.826 1.00 51.75 92 LYS A CA 1
ATOM 699 C C . LYS A 1 92 ? 16.765 -7.268 -5.101 1.00 51.75 92 LYS A C 1
ATOM 701 O O . LYS A 1 92 ? 17.206 -6.380 -5.818 1.00 51.75 92 LYS A O 1
ATOM 706 N N . ASP A 1 93 ? 16.797 -8.560 -5.436 1.00 51.97 93 ASP A N 1
ATOM 707 C CA . ASP A 1 93 ? 17.481 -9.105 -6.610 1.00 51.97 93 ASP A CA 1
ATOM 708 C C . ASP A 1 93 ? 16.483 -9.703 -7.610 1.00 51.97 93 ASP A C 1
ATOM 710 O O . ASP A 1 93 ? 16.148 -10.888 -7.585 1.00 51.97 93 ASP A O 1
ATOM 714 N N . VAL A 1 94 ? 15.997 -8.854 -8.517 1.00 55.00 94 VAL A N 1
ATOM 715 C CA . VAL A 1 94 ? 15.078 -9.239 -9.603 1.00 55.00 94 VAL A CA 1
ATOM 716 C C . VAL A 1 94 ? 15.724 -10.172 -10.641 1.00 55.00 94 VAL A C 1
ATOM 718 O O . VAL A 1 94 ? 15.015 -10.836 -11.394 1.00 55.00 94 VAL A O 1
ATOM 721 N N . ASP A 1 95 ? 17.056 -10.277 -10.666 1.00 52.72 95 ASP A N 1
ATOM 722 C CA . ASP A 1 95 ? 17.782 -11.201 -11.549 1.00 52.72 95 ASP A CA 1
ATOM 723 C C . ASP A 1 95 ? 17.592 -12.680 -11.151 1.00 52.72 95 ASP A C 1
ATOM 725 O O . ASP A 1 95 ? 17.730 -13.559 -11.996 1.00 52.72 95 ASP A O 1
ATOM 729 N N . ASN A 1 96 ? 17.184 -12.969 -9.906 1.00 50.81 96 ASN A N 1
ATOM 730 C CA . ASN A 1 96 ? 16.959 -14.342 -9.431 1.00 50.81 96 ASN A CA 1
ATOM 731 C C . ASN A 1 96 ? 15.480 -14.779 -9.475 1.00 50.81 96 ASN A C 1
ATOM 733 O O . ASN A 1 96 ? 15.148 -15.904 -9.112 1.00 50.81 96 ASN A O 1
ATOM 737 N N . ALA A 1 97 ? 14.578 -13.885 -9.897 1.00 51.09 97 ALA A N 1
ATOM 738 C CA . ALA A 1 97 ? 13.143 -14.154 -10.020 1.00 51.09 97 ALA A CA 1
ATOM 739 C C . ALA A 1 97 ? 12.739 -14.646 -11.418 1.00 51.09 97 ALA A C 1
ATOM 741 O O . ALA A 1 97 ? 11.550 -14.790 -11.697 1.00 51.09 97 ALA A O 1
ATOM 742 N N . VAL A 1 98 ? 13.706 -14.885 -12.308 1.00 47.81 98 VAL A N 1
ATOM 743 C CA . VAL A 1 98 ? 13.449 -15.562 -13.578 1.00 47.81 98 VAL A CA 1
ATOM 744 C C . VAL A 1 98 ? 13.289 -17.049 -13.256 1.00 47.81 98 VAL A C 1
ATOM 746 O O . VAL A 1 98 ? 14.293 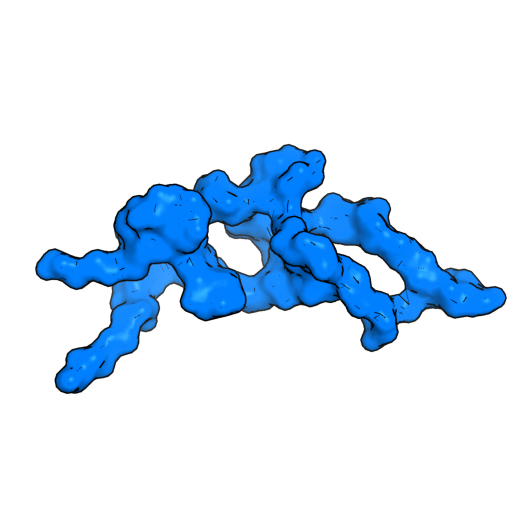-17.685 -12.932 1.00 47.81 98 VAL A O 1
ATOM 749 N N . PRO A 1 99 ? 12.083 -17.651 -13.328 1.00 45.66 99 PRO A N 1
ATOM 750 C CA . PRO A 1 99 ? 12.040 -19.082 -13.556 1.00 45.66 99 PRO A CA 1
ATOM 751 C C . PRO A 1 99 ? 12.791 -19.292 -14.867 1.00 45.66 99 PRO A C 1
ATOM 753 O O . PRO A 1 99 ? 12.410 -18.747 -15.903 1.00 45.66 99 PRO A O 1
ATOM 756 N N . THR A 1 100 ? 13.924 -19.982 -14.790 1.00 43.78 100 THR A N 1
ATOM 757 C CA . THR A 1 100 ? 14.597 -20.539 -15.956 1.00 43.78 100 THR A CA 1
ATOM 758 C C . THR A 1 100 ? 13.587 -21.456 -16.634 1.00 43.78 100 THR A C 1
ATOM 760 O O . THR A 1 100 ? 13.433 -22.610 -16.237 1.00 43.78 100 THR A O 1
ATOM 763 N N . ASP A 1 101 ? 12.821 -20.900 -17.567 1.00 44.19 101 ASP A N 1
ATOM 764 C CA . ASP A 1 101 ? 11.993 -21.666 -18.480 1.00 44.19 101 ASP A CA 1
ATOM 765 C C . ASP A 1 101 ? 12.967 -22.412 -19.395 1.00 44.19 101 ASP A C 1
ATOM 767 O O . ASP A 1 101 ? 13.865 -21.805 -19.992 1.00 44.19 101 ASP A O 1
ATOM 771 N N . TYR A 1 102 ? 12.866 -23.736 -19.344 1.00 35.75 102 TYR A N 1
ATOM 772 C CA . TYR A 1 102 ? 13.620 -24.690 -20.150 1.00 35.75 102 TYR A CA 1
ATOM 773 C C . TYR A 1 102 ? 13.067 -24.717 -21.575 1.00 35.75 102 TYR A C 1
ATOM 775 O O . TYR A 1 102 ? 11.824 -24.660 -21.705 1.00 35.75 102 TYR A O 1
#

Organism: Parascaris equorum (NCBI:txid6256)